Protein AF-A0A3M3W339-F1 (afdb_monomer_lite)

Foldseek 3Di:
DDDDDDDDDDDPPDDPPPPPPPPDPPDPPVPDDPVSVVVVVVVVVVVVVVVVVVVVVLVVLLVVLVVVLVVLVCVLVVVVVPDDDPVVNVVSNVVSVVVNVVSVVVNVVSPPPDDPPDDPDDPDDDDDPPDDDDDDDDD

InterPro domains:
  IPR024463 Transposase TnpC, homeodomain [PF13007] (65-135)

pLDDT: mean 77.26, std 19.95, range [35.66, 98.06]

Organism: NCBI:txid129137

Secondary structure (DSSP, 8-state):
----------------------------GGG--HHHHHHHHHHHHHHHHHHHHHHHHHHHHHHHHHHHHHHHHHHHHHHTTS---HHHHHHHHHHHHHHHHHHHHHHHHHT-S------------PPPPS--PPPP---

Sequence (139 aa):
MPLVYRSIALSPRSACSGKIWRMTSSSNLDQISPDQLRTLAAQLLSQVDKMGKKISRDQTLIEKLTHEIAQLKRLKFAKRSEQMNPEQASLLDDLIDTDIAAIEVELQALHTVPAATEKKQKPKRTALPAEFPRTLIHH

Radius of gyration: 30.34 Å; chains: 1; bounding box: 86×46×78 Å

Structure (mmCIF, N/CA/C/O backbone):
data_AF-A0A3M3W339-F1
#
_entry.id   AF-A0A3M3W339-F1
#
loop_
_atom_site.group_PDB
_atom_site.id
_atom_site.type_symbol
_atom_site.label_atom_id
_atom_site.label_alt_id
_atom_site.label_comp_id
_atom_site.label_asym_id
_atom_site.label_entity_id
_atom_site.label_seq_id
_atom_site.pdbx_PDB_ins_code
_atom_site.Cartn_x
_atom_site.Cartn_y
_atom_site.Cartn_z
_atom_site.occupancy
_atom_site.B_iso_or_equiv
_atom_site.auth_seq_id
_atom_site.auth_comp_id
_atom_site.auth_asym_id
_atom_site.auth_atom_id
_atom_site.pdbx_PDB_model_num
ATOM 1 N N . MET A 1 1 ? -62.866 14.561 -44.730 1.00 35.66 1 MET A N 1
ATOM 2 C CA . MET A 1 1 ? -63.326 13.239 -44.257 1.00 35.66 1 MET A CA 1
ATOM 3 C C . MET A 1 1 ? -62.158 12.550 -43.567 1.00 35.66 1 MET A C 1
ATOM 5 O O . MET A 1 1 ? -61.051 12.654 -44.082 1.00 35.66 1 MET A O 1
ATOM 9 N N . PRO A 1 2 ? -62.378 12.026 -42.353 1.00 43.62 2 PRO A N 1
ATOM 10 C CA . PRO A 1 2 ? -61.371 11.838 -41.307 1.00 43.62 2 PRO A CA 1
ATOM 11 C C . PRO A 1 2 ? -60.670 10.484 -41.429 1.00 43.62 2 PRO A C 1
ATOM 13 O O . PRO A 1 2 ? -61.225 9.589 -42.047 1.00 43.62 2 PRO A O 1
ATOM 16 N N . LEU A 1 3 ? -59.525 10.311 -40.762 1.00 42.94 3 LEU A N 1
ATOM 17 C CA . LEU A 1 3 ? -59.160 9.055 -40.099 1.00 42.94 3 LEU A CA 1
ATOM 18 C C . LEU A 1 3 ? -58.174 9.365 -38.961 1.00 42.94 3 LEU A C 1
ATOM 20 O O . LEU A 1 3 ? -57.114 9.956 -39.141 1.00 42.94 3 LEU A O 1
ATOM 24 N N . VAL A 1 4 ? -58.632 9.015 -37.767 1.00 48.75 4 VAL A N 1
ATOM 25 C CA . VAL A 1 4 ? -58.057 9.224 -36.440 1.00 48.75 4 VAL A CA 1
ATOM 26 C C . VAL A 1 4 ? -56.928 8.228 -36.203 1.00 48.75 4 VAL A C 1
ATOM 28 O O . VAL A 1 4 ? -57.175 7.043 -36.380 1.00 48.75 4 VAL A O 1
ATOM 31 N N . TYR A 1 5 ? -55.764 8.650 -35.694 1.00 41.22 5 TYR A N 1
ATOM 32 C CA . TYR A 1 5 ? -54.878 7.750 -34.938 1.00 41.22 5 TYR A CA 1
ATOM 33 C C . TYR A 1 5 ? -54.143 8.471 -33.789 1.00 41.22 5 TYR A C 1
ATOM 35 O O . TYR A 1 5 ? -53.099 9.086 -33.954 1.00 41.22 5 TYR A O 1
ATOM 43 N N . ARG A 1 6 ? -54.765 8.351 -32.609 1.00 45.81 6 ARG A N 1
ATOM 44 C CA . ARG A 1 6 ? -54.203 7.869 -31.332 1.00 45.81 6 ARG A CA 1
ATOM 45 C C . ARG A 1 6 ? -52.990 8.594 -30.714 1.00 45.81 6 ARG A C 1
ATOM 47 O O . ARG A 1 6 ? -51.837 8.312 -31.019 1.00 45.81 6 ARG A O 1
ATOM 54 N N . SER A 1 7 ? -53.296 9.397 -29.692 1.00 41.66 7 SER A N 1
ATOM 55 C CA . SER A 1 7 ? -52.388 9.824 -28.622 1.00 41.66 7 SER A CA 1
ATOM 56 C C . SER A 1 7 ? -51.651 8.649 -27.974 1.00 41.66 7 SER A C 1
ATOM 58 O O . SER A 1 7 ? -52.283 7.695 -27.517 1.00 41.66 7 SER A O 1
ATOM 60 N N . ILE A 1 8 ? -50.331 8.773 -27.835 1.00 44.28 8 ILE A N 1
ATOM 61 C CA . ILE A 1 8 ? -49.540 8.009 -26.867 1.00 44.28 8 ILE A CA 1
ATOM 62 C C . ILE A 1 8 ? -48.825 9.027 -25.984 1.00 44.28 8 ILE A C 1
ATOM 64 O O . ILE A 1 8 ? -47.851 9.660 -26.384 1.00 44.28 8 ILE A O 1
ATOM 68 N N . ALA A 1 9 ? -49.357 9.200 -24.777 1.00 40.50 9 ALA A N 1
ATOM 69 C CA . ALA A 1 9 ? -48.668 9.868 -23.691 1.00 40.50 9 ALA A CA 1
ATOM 70 C C . ALA A 1 9 ? -47.446 9.024 -23.299 1.00 40.50 9 ALA A C 1
ATOM 72 O O . ALA A 1 9 ? -47.595 7.884 -22.857 1.00 40.50 9 ALA A O 1
ATOM 73 N N . LEU A 1 10 ? -46.241 9.574 -23.456 1.00 39.03 10 LEU A N 1
ATOM 74 C CA . LEU A 1 10 ? -45.050 9.028 -22.816 1.00 39.03 10 LEU A CA 1
ATOM 75 C C . LEU A 1 10 ? -44.877 9.749 -21.478 1.00 39.03 10 LEU A C 1
ATOM 77 O O . LEU A 1 10 ? -44.372 10.869 -21.412 1.00 39.03 10 LEU A O 1
ATOM 81 N N . SER A 1 11 ? -45.355 9.105 -20.416 1.00 45.78 11 SER A N 1
ATOM 82 C CA . SER A 1 11 ? -45.079 9.503 -19.037 1.00 45.78 11 SER A CA 1
ATOM 83 C C . SER A 1 11 ? -43.573 9.657 -18.790 1.00 45.78 11 SER A C 1
ATOM 85 O O . SER A 1 11 ? -42.775 8.886 -19.339 1.00 45.78 11 SER A O 1
ATOM 87 N N . PRO A 1 12 ? -43.163 10.584 -17.908 1.00 44.72 12 PRO A N 1
ATOM 88 C CA . PRO A 1 12 ? -41.777 10.691 -17.484 1.00 44.72 12 PRO A CA 1
ATOM 89 C C . PRO A 1 12 ? -41.367 9.418 -16.733 1.00 44.72 12 PRO A C 1
ATOM 91 O O . PRO A 1 12 ? -41.961 9.037 -15.722 1.00 44.72 12 PRO A O 1
ATOM 94 N N . ARG A 1 13 ? -40.339 8.740 -17.253 1.00 38.88 13 ARG A N 1
ATOM 95 C CA . ARG A 1 13 ? -39.692 7.598 -16.603 1.00 38.88 13 ARG A CA 1
ATOM 96 C C . ARG A 1 13 ? -39.063 8.045 -15.284 1.00 38.88 13 ARG A C 1
ATOM 98 O O . ARG A 1 13 ? -38.024 8.692 -15.269 1.00 38.88 13 ARG A O 1
ATOM 105 N N . SER A 1 14 ? -39.754 7.679 -14.208 1.00 43.81 14 SER A N 1
ATOM 106 C CA . SER A 1 14 ? -39.259 7.254 -12.894 1.00 43.81 14 SER A CA 1
ATOM 107 C C . SER A 1 14 ? -37.856 7.725 -12.500 1.00 43.81 14 SER A C 1
ATOM 109 O O . SER A 1 14 ? -36.845 7.185 -12.954 1.00 43.81 14 SER A O 1
ATOM 111 N N . ALA A 1 15 ? -37.823 8.648 -11.541 1.00 39.19 15 ALA A N 1
ATOM 112 C CA . ALA A 1 15 ? -36.675 8.906 -10.691 1.00 39.19 15 ALA A CA 1
ATOM 113 C C . ALA A 1 15 ? -36.128 7.588 -10.111 1.00 39.19 15 ALA A C 1
ATOM 115 O O . ALA A 1 15 ? -36.842 6.844 -9.434 1.00 39.19 15 ALA A O 1
ATOM 116 N N . CYS A 1 16 ? -34.852 7.298 -10.366 1.00 39.72 16 CYS A N 1
ATOM 117 C CA . CYS A 1 16 ? -34.124 6.238 -9.679 1.00 39.72 16 CYS A CA 1
ATOM 118 C C . CYS A 1 16 ? -33.939 6.649 -8.214 1.00 39.72 16 CYS A C 1
ATOM 120 O O . CYS A 1 16 ? -32.975 7.324 -7.862 1.00 39.72 16 CYS A O 1
ATOM 122 N N . SER A 1 17 ? -34.880 6.254 -7.357 1.00 44.16 17 SER A N 1
ATOM 123 C CA . SER A 1 17 ? -34.701 6.286 -5.909 1.00 44.16 17 SER A CA 1
ATOM 124 C C . SER A 1 17 ? -33.576 5.313 -5.550 1.00 44.16 17 SER A C 1
ATOM 126 O O . SER A 1 17 ? -33.743 4.091 -5.593 1.00 44.16 17 SER A O 1
ATOM 128 N N . GLY A 1 18 ? -32.397 5.863 -5.254 1.00 43.97 18 GLY A N 1
ATOM 129 C CA . GLY A 1 18 ? -31.311 5.128 -4.626 1.00 43.97 18 GLY A CA 1
ATOM 130 C C . GLY A 1 18 ? -31.778 4.662 -3.254 1.00 43.97 18 GLY A C 1
ATOM 131 O O . GLY A 1 18 ? -31.808 5.438 -2.303 1.00 43.97 18 GLY A O 1
ATOM 132 N N . LYS A 1 19 ? -32.178 3.393 -3.160 1.00 51.00 19 LYS A N 1
ATOM 133 C CA . LYS A 1 19 ? -32.438 2.719 -1.889 1.00 51.00 19 LYS A CA 1
ATOM 134 C C . LYS A 1 19 ? -31.122 2.637 -1.119 1.00 51.00 19 LYS A C 1
ATOM 136 O O . LYS A 1 19 ? -30.334 1.718 -1.322 1.00 51.00 19 LYS A O 1
ATOM 141 N N . ILE A 1 20 ? -30.886 3.608 -0.242 1.00 54.50 20 ILE A N 1
ATOM 142 C CA . ILE A 1 20 ? -29.909 3.485 0.837 1.00 54.50 20 ILE A CA 1
ATOM 143 C C . ILE A 1 20 ? -30.449 2.369 1.730 1.00 54.50 20 ILE A C 1
ATOM 145 O O . ILE A 1 20 ? -31.448 2.543 2.427 1.00 54.50 20 ILE A O 1
ATOM 149 N N . TRP A 1 21 ? -29.841 1.191 1.648 1.00 45.66 21 TRP A N 1
ATOM 150 C CA . TRP A 1 21 ? -30.151 0.083 2.536 1.00 45.66 21 TRP A CA 1
ATOM 151 C C . TRP A 1 21 ? -29.703 0.467 3.951 1.00 45.66 21 TRP A C 1
ATOM 153 O O . TRP A 1 21 ? -28.553 0.273 4.339 1.00 45.66 21 TRP A O 1
ATOM 163 N N . ARG A 1 22 ? -30.606 1.082 4.725 1.00 41.50 22 ARG A N 1
ATOM 164 C CA . ARG A 1 22 ? -30.444 1.235 6.172 1.00 41.50 22 ARG A CA 1
ATOM 165 C C . ARG A 1 22 ? -30.624 -0.136 6.810 1.00 41.50 22 ARG A C 1
ATOM 167 O O . ARG A 1 22 ? -31.722 -0.528 7.185 1.00 41.50 22 ARG A O 1
ATOM 174 N N . MET A 1 23 ? -29.518 -0.854 6.941 1.00 45.03 23 MET A N 1
ATOM 175 C CA . MET A 1 23 ? -29.398 -2.010 7.823 1.00 45.03 23 MET A CA 1
ATOM 176 C C . MET A 1 23 ? -29.194 -1.502 9.254 1.00 45.03 23 MET A C 1
ATOM 178 O O . MET A 1 23 ? -28.100 -1.546 9.801 1.00 45.03 23 MET A O 1
ATOM 182 N N . THR A 1 24 ? -30.242 -0.947 9.858 1.00 49.34 24 THR A N 1
ATOM 183 C CA . THR A 1 24 ? -30.250 -0.691 11.300 1.00 49.34 24 THR A CA 1
ATOM 184 C C . THR A 1 24 ? -31.120 -1.757 11.937 1.00 49.34 24 THR A C 1
ATOM 186 O O . THR A 1 24 ? -32.314 -1.548 12.140 1.00 49.34 24 THR A O 1
ATOM 189 N N . SER A 1 25 ? -30.534 -2.917 12.248 1.00 47.19 25 SER A N 1
ATOM 190 C CA . SER A 1 25 ? -31.029 -3.694 13.381 1.00 47.19 25 SER A CA 1
ATOM 191 C C . SER A 1 25 ? -30.843 -2.790 14.593 1.00 47.19 25 SER A C 1
ATOM 193 O O . SER A 1 25 ? -29.731 -2.648 15.099 1.00 47.19 25 SER A O 1
ATOM 195 N N . SER A 1 26 ? -31.905 -2.075 14.965 1.00 48.81 26 SER A N 1
ATOM 196 C CA . SER A 1 26 ? -31.956 -1.291 16.190 1.00 48.81 26 SER A CA 1
ATOM 197 C C . SER A 1 26 ? -31.853 -2.285 17.335 1.00 48.81 26 SER A C 1
ATOM 199 O O . SER A 1 26 ? -32.857 -2.837 17.782 1.00 48.81 26 SER A O 1
ATOM 201 N N . SER A 1 27 ? -30.622 -2.601 17.738 1.00 54.03 27 SER A N 1
ATOM 202 C CA . SER A 1 27 ? -30.363 -3.316 18.978 1.00 54.03 27 SER A CA 1
ATOM 203 C C . SER A 1 27 ? -31.145 -2.604 20.071 1.00 54.03 27 SER A C 1
ATOM 205 O O . SER A 1 27 ? -31.253 -1.379 20.057 1.00 54.03 27 SER A O 1
ATOM 207 N N . ASN A 1 28 ? -31.743 -3.381 20.959 1.00 60.16 28 ASN A N 1
ATOM 208 C CA . ASN A 1 28 ? -32.645 -2.933 22.006 1.00 60.16 28 ASN A CA 1
ATOM 209 C C . ASN A 1 28 ? -31.881 -2.100 23.065 1.00 60.16 28 ASN A C 1
ATOM 211 O O . ASN A 1 28 ? -31.612 -2.565 24.166 1.00 60.16 28 ASN A O 1
ATOM 215 N N . LEU A 1 29 ? -31.431 -0.900 22.677 1.00 65.38 29 LEU A N 1
ATOM 216 C CA . LEU A 1 29 ? -30.647 0.039 23.487 1.00 65.38 29 LEU A CA 1
ATOM 217 C C . LEU A 1 29 ? -31.484 0.596 24.643 1.00 65.38 29 LEU A C 1
ATOM 219 O O . LEU A 1 29 ? -30.933 0.926 25.689 1.00 65.38 29 LEU A O 1
ATOM 223 N N . ASP A 1 30 ? -32.806 0.635 24.462 1.00 71.25 30 ASP A N 1
ATOM 224 C CA . ASP A 1 30 ? -33.767 1.167 25.427 1.00 71.25 30 ASP A CA 1
ATOM 225 C C . ASP A 1 30 ? -33.926 0.277 26.676 1.00 71.25 30 ASP A C 1
ATOM 227 O O . ASP A 1 30 ? -34.408 0.746 27.704 1.00 71.25 30 ASP A 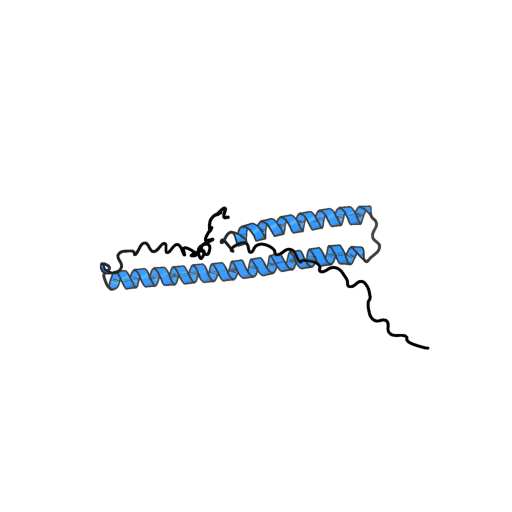O 1
ATOM 231 N N . GLN A 1 31 ? -33.509 -0.997 26.619 1.00 77.56 31 GLN A N 1
ATOM 232 C CA . GLN A 1 31 ? -33.597 -1.953 27.738 1.00 77.56 31 GLN A CA 1
ATOM 233 C C . GLN A 1 31 ? -32.272 -2.147 28.501 1.00 77.56 31 GLN A C 1
ATOM 235 O O . GLN A 1 31 ? -32.206 -2.976 29.409 1.00 77.56 31 GLN A O 1
ATOM 240 N N . ILE A 1 32 ? -31.209 -1.411 28.156 1.00 79.44 32 ILE A N 1
ATOM 241 C CA . ILE A 1 32 ? -29.876 -1.576 28.756 1.00 79.44 32 ILE A CA 1
ATOM 242 C C . ILE A 1 32 ? -29.727 -0.692 30.003 1.00 79.44 32 ILE A C 1
ATOM 244 O O . ILE A 1 32 ? -30.048 0.496 29.984 1.00 79.44 32 ILE A O 1
ATOM 248 N N . SER A 1 33 ? -29.197 -1.255 31.097 1.00 88.06 33 SER A N 1
ATOM 249 C CA . SER A 1 33 ? -28.933 -0.486 32.322 1.00 88.06 33 SER A CA 1
ATOM 250 C C . SER A 1 33 ? -27.825 0.562 32.100 1.00 88.06 33 SER A C 1
ATOM 252 O O . SER A 1 33 ? -26.930 0.355 31.276 1.00 88.06 33 SER A O 1
ATOM 254 N N . PRO A 1 34 ? -27.805 1.686 32.840 1.00 87.50 34 PRO A N 1
ATOM 255 C CA . PRO A 1 34 ? -26.794 2.728 32.640 1.00 87.50 34 PRO A CA 1
ATOM 256 C C . PRO A 1 34 ? -25.351 2.226 32.826 1.00 87.50 34 PRO A C 1
ATOM 258 O O . PRO A 1 34 ? -24.443 2.723 32.163 1.00 87.50 34 PRO A O 1
ATOM 261 N N . ASP A 1 35 ? -25.121 1.217 33.668 1.00 88.88 35 ASP A N 1
ATOM 262 C CA . ASP A 1 35 ? -23.793 0.616 33.834 1.00 88.88 35 ASP A CA 1
ATOM 263 C C . ASP A 1 35 ? -23.413 -0.285 32.659 1.00 88.88 35 ASP A C 1
ATOM 265 O O . ASP A 1 35 ? -22.288 -0.207 32.166 1.00 88.88 35 ASP A O 1
ATOM 269 N N . GLN A 1 36 ? -24.362 -1.059 32.130 1.00 89.50 36 GLN A N 1
ATOM 270 C CA . GLN A 1 36 ? -24.151 -1.839 30.910 1.00 89.50 36 GLN A CA 1
ATOM 271 C C . GLN A 1 36 ? -23.877 -0.932 29.699 1.00 89.50 36 GLN A C 1
ATOM 273 O O . GLN A 1 36 ? -23.015 -1.255 28.880 1.00 89.50 36 GLN A O 1
ATOM 278 N N . LEU A 1 37 ? -24.535 0.232 29.611 1.00 91.81 37 LEU A N 1
ATOM 279 C CA . LEU A 1 37 ? -24.247 1.243 28.588 1.00 91.81 37 LEU A CA 1
ATOM 280 C C . LEU A 1 37 ? -22.819 1.785 28.709 1.00 91.81 37 LEU A C 1
ATOM 282 O O . LEU A 1 37 ? -22.132 1.912 27.697 1.00 91.81 37 LEU A O 1
ATOM 286 N N . ARG A 1 38 ? -22.339 2.071 29.928 1.00 92.56 38 ARG A N 1
ATOM 287 C CA . ARG A 1 38 ? -20.953 2.524 30.153 1.00 92.56 38 ARG A CA 1
ATOM 288 C C . ARG A 1 38 ? -19.938 1.459 29.757 1.00 92.56 38 ARG A C 1
ATOM 290 O O . ARG A 1 38 ? -18.946 1.782 29.106 1.00 92.56 38 ARG A O 1
ATOM 297 N N . THR A 1 39 ? -20.187 0.196 30.105 1.00 93.00 39 THR A N 1
ATOM 298 C CA . THR A 1 39 ? -19.321 -0.922 29.708 1.00 93.00 39 THR A CA 1
ATOM 299 C C . THR A 1 39 ? -19.281 -1.084 28.191 1.00 93.00 39 THR A C 1
ATOM 301 O O . THR A 1 39 ? -18.195 -1.179 27.620 1.00 93.00 39 THR A O 1
ATOM 304 N N . LEU A 1 40 ? -20.440 -1.052 27.527 1.00 92.75 40 LEU A N 1
ATOM 305 C CA . LEU A 1 40 ? -20.526 -1.140 26.070 1.00 92.75 40 LEU A CA 1
ATOM 306 C C . LEU A 1 40 ? -19.821 0.043 25.394 1.00 92.75 40 LEU A C 1
ATOM 308 O O . LEU A 1 40 ? -19.052 -0.154 24.458 1.00 92.75 40 LEU A O 1
ATOM 312 N N . ALA A 1 41 ? -20.024 1.266 25.890 1.00 94.62 41 ALA A N 1
ATOM 313 C CA . ALA A 1 41 ? -19.350 2.455 25.377 1.00 94.62 41 ALA A CA 1
ATOM 314 C C . ALA A 1 41 ? -17.823 2.343 25.508 1.00 94.62 41 ALA A C 1
ATOM 316 O O . ALA A 1 41 ? -17.107 2.623 24.550 1.00 94.62 41 ALA A O 1
ATOM 317 N N . ALA A 1 42 ? -17.313 1.865 26.648 1.00 95.00 42 ALA A N 1
ATOM 318 C CA . ALA A 1 42 ? -15.882 1.633 26.839 1.00 95.00 42 ALA A CA 1
ATOM 319 C C . ALA A 1 42 ? -15.329 0.562 25.879 1.00 95.00 42 ALA A C 1
ATOM 321 O O . ALA A 1 42 ? -14.242 0.728 25.318 1.00 95.00 42 ALA A O 1
ATOM 322 N N . GLN A 1 43 ? -16.083 -0.516 25.642 1.00 95.62 43 GLN A N 1
ATOM 323 C CA . GLN A 1 43 ? -15.721 -1.549 24.667 1.00 95.62 43 GLN A CA 1
ATOM 324 C C . GLN A 1 43 ? -15.677 -0.995 23.239 1.00 95.62 43 GLN A C 1
ATOM 326 O O . GLN A 1 43 ? -14.712 -1.252 22.519 1.00 95.62 43 GLN A O 1
ATOM 331 N N . LEU A 1 44 ? -16.681 -0.205 22.847 1.00 96.31 44 LEU A N 1
ATOM 332 C CA . LEU A 1 44 ? -16.742 0.432 21.534 1.00 96.31 44 LEU A CA 1
ATOM 333 C C . LEU A 1 44 ? -15.605 1.438 21.342 1.00 96.31 44 LEU A C 1
ATOM 335 O O . LEU A 1 44 ? -14.954 1.403 20.305 1.00 96.31 44 LEU A O 1
ATOM 339 N N . LEU A 1 45 ? -15.299 2.272 22.341 1.00 96.56 45 LEU A N 1
ATOM 340 C CA . LEU A 1 45 ? -14.153 3.189 22.292 1.00 96.56 45 LEU A CA 1
ATOM 341 C C . LEU A 1 45 ? -12.836 2.424 22.112 1.00 96.56 45 LEU A C 1
ATOM 343 O O . LEU A 1 45 ? -12.054 2.739 21.218 1.00 96.56 45 LEU A O 1
ATOM 347 N N . SER A 1 46 ? -12.628 1.347 22.878 1.00 96.12 46 SER A N 1
ATOM 348 C CA . SER A 1 46 ? -11.448 0.487 22.719 1.00 96.12 46 SER A CA 1
ATOM 349 C C . SER A 1 46 ? -11.379 -0.162 21.331 1.00 96.12 46 SER A C 1
ATOM 351 O O . SER A 1 46 ? -10.296 -0.302 20.757 1.00 96.12 46 SER A O 1
ATOM 353 N N . GLN A 1 47 ? -12.521 -0.569 20.771 1.00 96.00 47 GLN A N 1
ATOM 354 C CA . GLN A 1 47 ? -12.596 -1.142 19.430 1.00 96.00 47 GLN A CA 1
ATOM 355 C C . GLN A 1 47 ? -12.276 -0.098 18.355 1.00 96.00 47 GLN A C 1
ATOM 357 O O . GLN A 1 47 ? -11.468 -0.381 17.469 1.00 96.00 47 GLN A O 1
ATOM 362 N N . VAL A 1 48 ? -12.842 1.105 18.460 1.00 96.38 48 VAL A N 1
ATOM 363 C CA . VAL A 1 48 ? -12.571 2.232 17.558 1.00 96.38 48 VAL A CA 1
ATOM 364 C C . VAL A 1 48 ? -11.090 2.602 17.593 1.00 96.38 48 VAL A C 1
ATOM 366 O O . VAL A 1 48 ? -10.484 2.721 16.533 1.00 96.38 48 VAL A O 1
ATOM 369 N N . ASP A 1 49 ? -10.464 2.665 18.769 1.00 95.69 49 ASP A N 1
ATOM 370 C CA . ASP A 1 49 ? -9.026 2.933 18.894 1.00 95.69 49 ASP A CA 1
ATOM 371 C C . ASP A 1 49 ? -8.170 1.854 18.223 1.00 95.69 49 ASP A C 1
ATOM 373 O O . ASP A 1 49 ? -7.197 2.149 17.521 1.00 95.69 49 ASP A O 1
ATOM 377 N N . LYS A 1 50 ? -8.515 0.576 18.424 1.00 95.44 50 LYS A N 1
ATOM 378 C CA . LYS A 1 50 ? -7.817 -0.547 17.779 1.00 95.44 50 LYS A CA 1
ATOM 379 C C . LYS A 1 50 ? -7.945 -0.472 16.260 1.00 95.44 50 LYS A C 1
ATOM 381 O O . LYS A 1 50 ? -6.947 -0.653 15.561 1.00 95.44 50 LYS A O 1
ATOM 386 N N . MET A 1 51 ? -9.144 -0.179 15.759 1.00 94.94 51 MET A N 1
ATOM 387 C CA . MET A 1 51 ? -9.406 -0.013 14.330 1.00 94.94 51 MET A CA 1
ATOM 388 C C . MET A 1 51 ? -8.672 1.202 13.761 1.00 94.94 51 MET A C 1
ATOM 390 O O . MET A 1 51 ? -8.023 1.068 12.731 1.00 94.94 51 MET A O 1
ATOM 394 N N . GLY A 1 52 ? -8.675 2.344 14.451 1.00 95.00 52 GLY A N 1
ATOM 395 C CA . GLY A 1 52 ? -7.947 3.547 14.040 1.00 95.00 52 GLY A CA 1
ATOM 396 C C . GLY A 1 52 ? -6.441 3.304 13.936 1.00 95.00 52 GLY A C 1
ATOM 397 O O . GLY A 1 52 ? -5.820 3.641 12.929 1.00 95.00 52 GLY A O 1
ATOM 398 N N . LYS A 1 53 ? -5.854 2.611 14.920 1.00 95.06 53 LYS A N 1
ATOM 399 C CA . LYS A 1 53 ? -4.441 2.201 14.869 1.00 95.06 53 LYS A CA 1
ATOM 400 C C . LYS A 1 53 ? -4.156 1.214 13.738 1.00 95.06 53 LYS A C 1
ATOM 402 O O . LYS A 1 53 ? -3.057 1.229 13.196 1.00 95.06 53 LYS A O 1
ATOM 407 N N . LYS A 1 54 ? -5.092 0.321 13.405 1.00 94.56 54 LYS A N 1
ATOM 408 C CA . LYS A 1 54 ? -4.947 -0.593 12.263 1.00 94.56 54 LYS A CA 1
ATOM 409 C C . LYS A 1 54 ? -4.970 0.187 10.946 1.00 94.56 54 LYS A C 1
ATOM 411 O O . LYS A 1 54 ? -4.019 0.083 10.188 1.00 94.56 54 LYS A O 1
ATOM 416 N N . ILE A 1 55 ? -5.982 1.032 10.746 1.00 94.44 55 ILE A N 1
ATOM 417 C CA . ILE A 1 55 ? -6.131 1.877 9.552 1.00 94.44 55 ILE A CA 1
ATOM 418 C C . ILE A 1 55 ? -4.878 2.725 9.328 1.00 94.44 55 ILE A C 1
ATOM 420 O O . ILE A 1 55 ? -4.364 2.767 8.219 1.00 94.44 55 ILE A O 1
ATOM 424 N N . SER A 1 56 ? -4.345 3.354 10.380 1.00 94.50 56 SER A N 1
ATOM 425 C CA . SER A 1 56 ? -3.121 4.152 10.267 1.00 94.50 56 SER A CA 1
ATOM 426 C C . SER A 1 56 ? -1.915 3.325 9.809 1.00 94.50 56 SER A C 1
ATOM 428 O O . SER A 1 56 ? -1.148 3.807 8.983 1.00 94.50 56 SER A O 1
ATOM 430 N N . ARG A 1 57 ? -1.747 2.092 10.305 1.00 95.81 57 ARG A N 1
ATOM 431 C CA . ARG A 1 57 ? -0.653 1.203 9.875 1.00 95.81 57 ARG A CA 1
ATOM 432 C C . ARG A 1 57 ? -0.833 0.740 8.434 1.00 95.81 57 ARG A C 1
ATOM 434 O O . ARG A 1 57 ? 0.124 0.790 7.668 1.00 95.81 57 ARG A O 1
ATOM 441 N N . ASP A 1 58 ? -2.047 0.324 8.080 1.00 94.19 58 ASP A N 1
ATOM 442 C CA . ASP A 1 58 ? -2.377 -0.139 6.732 1.00 94.19 58 ASP A CA 1
ATOM 443 C C . ASP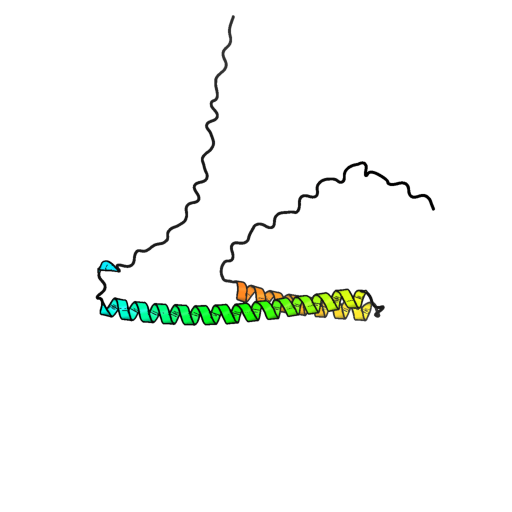 A 1 58 ? -2.162 0.998 5.717 1.00 94.19 58 ASP A C 1
ATOM 445 O O . ASP A 1 58 ? -1.568 0.777 4.667 1.00 94.19 58 ASP A O 1
ATOM 449 N N . GLN A 1 59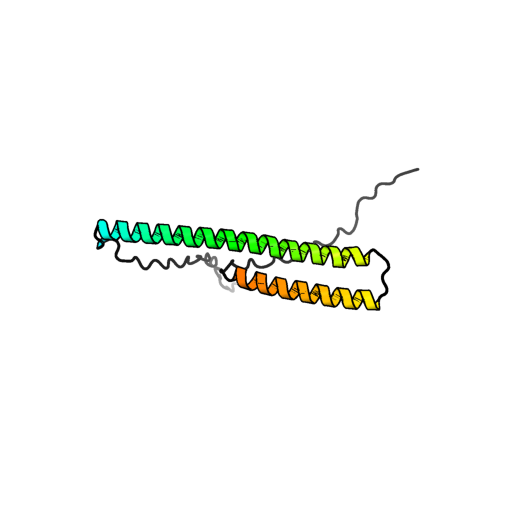 ? -2.532 2.235 6.067 1.00 94.88 59 GLN A N 1
ATOM 450 C CA . GLN A 1 59 ? -2.296 3.423 5.244 1.00 94.88 59 GLN A CA 1
ATOM 451 C C . GLN A 1 59 ? -0.800 3.683 5.010 1.00 94.88 59 GLN A C 1
ATOM 453 O O . GLN A 1 59 ? -0.383 3.875 3.870 1.00 94.88 59 GLN A O 1
ATOM 458 N N . THR A 1 60 ? 0.027 3.628 6.060 1.00 96.38 60 THR A N 1
ATOM 459 C CA . THR A 1 60 ? 1.488 3.762 5.920 1.00 96.38 60 THR A CA 1
ATOM 460 C C . THR A 1 60 ? 2.081 2.660 5.038 1.00 96.38 60 THR A C 1
ATOM 462 O O . THR A 1 60 ? 2.980 2.919 4.238 1.00 96.38 60 THR A O 1
ATOM 465 N N . LEU A 1 61 ? 1.585 1.426 5.156 1.00 96.31 61 LEU A N 1
ATOM 466 C CA . LEU A 1 61 ? 2.043 0.318 4.322 1.00 96.31 61 LEU A CA 1
ATOM 467 C C . LEU A 1 61 ? 1.635 0.509 2.855 1.00 96.31 61 LEU A C 1
ATOM 469 O O . LEU A 1 61 ? 2.464 0.321 1.969 1.00 96.31 61 LEU A O 1
ATOM 473 N N . ILE A 1 62 ? 0.403 0.952 2.597 1.00 96.50 62 ILE A N 1
ATOM 474 C CA . ILE A 1 62 ? -0.071 1.291 1.249 1.00 96.50 62 ILE A CA 1
ATOM 475 C C . ILE A 1 62 ? 0.817 2.371 0.622 1.00 96.50 62 ILE A C 1
ATOM 477 O O . ILE A 1 62 ? 1.238 2.228 -0.527 1.00 96.50 62 ILE A O 1
ATOM 481 N N . GLU A 1 63 ? 1.148 3.427 1.367 1.00 96.81 63 GLU A N 1
ATOM 482 C CA . GLU A 1 63 ? 2.032 4.502 0.898 1.00 96.81 63 GLU A CA 1
ATOM 483 C C . GLU A 1 63 ? 3.431 3.981 0.549 1.00 96.81 63 GLU A C 1
ATOM 485 O O . GLU A 1 63 ? 3.958 4.299 -0.520 1.00 96.81 63 GLU A O 1
ATOM 490 N N . LYS A 1 64 ? 4.005 3.122 1.402 1.00 97.62 64 LYS A N 1
ATOM 491 C CA . LYS A 1 64 ? 5.305 2.477 1.167 1.00 97.62 64 LYS A CA 1
ATOM 492 C C . LYS A 1 64 ? 5.297 1.629 -0.106 1.00 97.62 64 LYS A C 1
ATOM 494 O O . LYS A 1 64 ? 6.129 1.851 -0.981 1.00 97.62 64 LYS A O 1
ATOM 499 N N . LEU A 1 65 ? 4.354 0.696 -0.233 1.00 97.50 65 LEU A N 1
ATOM 500 C CA . LEU A 1 65 ? 4.275 -0.211 -1.385 1.00 97.50 65 LEU A CA 1
ATOM 501 C C . LEU A 1 65 ? 3.999 0.558 -2.688 1.00 97.50 65 LEU A C 1
ATOM 503 O O . LEU A 1 65 ? 4.597 0.282 -3.727 1.00 97.50 65 LEU A O 1
ATOM 507 N N . THR A 1 66 ? 3.161 1.598 -2.629 1.00 96.94 66 THR A N 1
ATOM 508 C CA . THR A 1 66 ? 2.911 2.487 -3.776 1.00 96.94 66 THR A CA 1
ATOM 509 C C . THR A 1 66 ? 4.182 3.228 -4.197 1.00 96.94 66 THR A C 1
ATOM 511 O O . THR A 1 66 ? 4.470 3.351 -5.391 1.00 96.94 66 THR A O 1
ATOM 514 N N . HIS A 1 67 ? 4.964 3.712 -3.228 1.00 98.06 67 HIS A N 1
ATOM 515 C CA . HIS A 1 67 ? 6.241 4.361 -3.499 1.00 98.06 67 HIS A CA 1
ATOM 516 C C . HIS A 1 67 ? 7.260 3.391 -4.113 1.00 98.06 67 HIS A C 1
ATOM 518 O O . HIS A 1 67 ? 7.939 3.753 -5.073 1.00 98.06 67 HIS A O 1
ATOM 524 N N . GLU A 1 68 ? 7.339 2.154 -3.622 1.00 97.75 68 GLU A N 1
ATOM 525 C CA . GLU A 1 68 ? 8.219 1.115 -4.173 1.00 97.75 68 GLU A CA 1
ATOM 526 C C . GLU A 1 68 ? 7.895 0.809 -5.642 1.00 97.75 68 GLU A C 1
ATOM 528 O O . GLU A 1 68 ? 8.795 0.858 -6.483 1.00 97.75 68 GLU A O 1
ATOM 533 N N . ILE A 1 69 ? 6.614 0.640 -5.994 1.00 97.44 69 ILE A N 1
ATOM 534 C CA . ILE A 1 69 ? 6.189 0.493 -7.397 1.00 97.44 69 ILE A CA 1
ATOM 535 C C . ILE A 1 69 ? 6.632 1.699 -8.237 1.00 97.44 69 ILE A C 1
ATOM 537 O O . ILE A 1 69 ? 7.101 1.537 -9.367 1.00 97.44 69 ILE A O 1
ATOM 541 N N . ALA A 1 70 ? 6.484 2.921 -7.717 1.00 97.12 70 ALA A N 1
ATOM 542 C CA . ALA A 1 70 ? 6.880 4.128 -8.439 1.00 97.12 70 ALA A CA 1
ATOM 543 C C . ALA A 1 70 ? 8.397 4.178 -8.690 1.00 97.12 70 ALA A C 1
ATOM 545 O O . ALA A 1 70 ? 8.824 4.546 -9.789 1.00 97.12 70 ALA A O 1
ATOM 546 N N . GLN A 1 71 ? 9.212 3.772 -7.711 1.00 96.31 71 GLN A N 1
ATOM 547 C CA . GLN A 1 71 ? 10.663 3.682 -7.871 1.00 96.31 71 GLN A CA 1
ATOM 548 C C . GLN A 1 71 ? 11.059 2.617 -8.900 1.00 96.31 71 GLN A C 1
ATOM 550 O O . GLN A 1 71 ? 11.843 2.916 -9.800 1.00 96.31 71 GLN A O 1
ATOM 555 N N . LEU A 1 72 ? 10.469 1.420 -8.838 1.00 94.94 72 LEU A N 1
ATOM 556 C CA . LEU A 1 72 ? 10.717 0.346 -9.806 1.00 94.94 72 LEU A CA 1
ATOM 557 C C . LEU A 1 72 ? 10.355 0.771 -11.236 1.00 94.94 72 LEU A C 1
ATOM 559 O O . LEU A 1 72 ? 11.155 0.608 -12.159 1.00 94.94 72 LEU A O 1
ATOM 563 N N . LYS A 1 73 ? 9.200 1.423 -11.420 1.00 94.00 73 LYS A N 1
ATOM 564 C CA . LYS A 1 73 ? 8.793 1.985 -12.719 1.00 94.00 73 LYS A CA 1
ATOM 565 C C . LYS A 1 73 ? 9.764 3.059 -13.201 1.00 94.00 7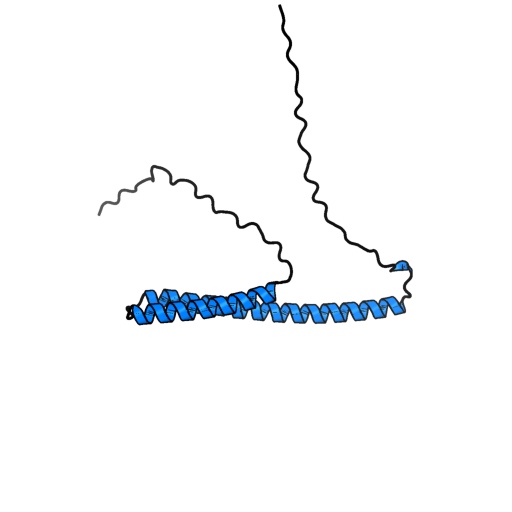3 LYS A C 1
ATOM 567 O O . LYS A 1 73 ? 10.132 3.066 -14.375 1.00 94.00 73 LYS A O 1
ATOM 572 N N . ARG A 1 74 ? 10.219 3.949 -12.313 1.00 92.19 74 ARG A N 1
ATOM 573 C CA . ARG A 1 74 ? 11.226 4.958 -12.665 1.00 92.19 74 ARG A CA 1
ATOM 574 C C . ARG A 1 74 ? 12.516 4.302 -13.148 1.00 92.19 74 ARG A C 1
ATOM 576 O O . ARG A 1 74 ? 13.037 4.735 -14.165 1.00 92.19 74 ARG A O 1
ATOM 583 N N . LEU A 1 75 ? 13.006 3.267 -12.466 1.00 88.69 75 LEU A N 1
ATOM 584 C CA . LEU A 1 75 ? 14.213 2.540 -12.867 1.00 88.69 75 LEU A CA 1
ATOM 585 C C . LEU A 1 75 ? 14.044 1.853 -14.227 1.00 88.69 75 LEU A C 1
ATOM 587 O O . LEU A 1 75 ? 14.913 2.005 -15.085 1.00 88.69 75 LEU A O 1
ATOM 591 N N . LYS A 1 76 ? 12.908 1.177 -14.445 1.00 88.19 76 LYS A N 1
ATOM 592 C CA . LYS A 1 76 ? 12.568 0.519 -15.715 1.00 88.19 76 LYS A CA 1
ATOM 593 C C . LYS A 1 76 ? 12.634 1.486 -16.898 1.00 88.19 76 LYS A C 1
ATOM 595 O O . LYS A 1 76 ? 13.302 1.228 -17.896 1.00 88.19 76 LYS A O 1
ATOM 600 N N . PHE A 1 77 ? 11.985 2.643 -16.774 1.00 85.38 77 PHE A N 1
ATOM 601 C CA . PHE A 1 77 ? 11.915 3.605 -17.875 1.00 85.38 77 PHE A CA 1
ATOM 602 C C . PHE A 1 77 ? 13.138 4.527 -17.970 1.00 85.38 77 PHE A C 1
ATOM 604 O O . PHE A 1 77 ? 13.459 4.972 -19.069 1.00 85.38 77 PHE A O 1
ATOM 611 N N . ALA A 1 78 ? 13.851 4.783 -16.868 1.00 81.44 78 ALA A N 1
ATOM 612 C CA . ALA A 1 78 ? 15.099 5.545 -16.889 1.00 81.44 78 ALA A CA 1
ATOM 613 C C . ALA A 1 78 ? 16.235 4.751 -17.548 1.00 81.44 78 ALA A C 1
ATOM 615 O O . ALA A 1 78 ? 16.925 5.295 -18.403 1.00 81.44 78 ALA A O 1
ATOM 616 N N . LYS A 1 79 ? 16.399 3.455 -17.243 1.00 64.81 79 LYS A N 1
ATOM 617 C CA . LYS A 1 79 ? 17.433 2.623 -17.888 1.00 64.81 79 LYS A CA 1
ATOM 618 C C . LYS A 1 79 ? 17.225 2.456 -19.387 1.00 64.81 79 LYS A C 1
ATOM 620 O O . LYS A 1 79 ? 18.201 2.385 -20.115 1.00 64.81 79 LYS A O 1
ATOM 625 N N . ARG A 1 80 ? 15.980 2.477 -19.872 1.00 61.19 80 ARG A N 1
ATOM 626 C CA . ARG A 1 80 ? 15.688 2.486 -21.315 1.00 61.19 80 ARG A CA 1
ATOM 627 C C . ARG A 1 80 ? 16.253 3.723 -22.036 1.00 61.19 80 ARG A C 1
ATOM 629 O O . ARG A 1 80 ? 16.367 3.702 -23.257 1.00 61.19 80 ARG A O 1
ATOM 636 N N . SER A 1 81 ? 16.597 4.787 -21.302 1.00 59.78 81 SER A N 1
ATOM 637 C CA . SER A 1 81 ? 17.258 5.975 -21.858 1.00 59.78 81 SER A CA 1
ATOM 638 C C . SER A 1 81 ? 18.786 5.848 -21.979 1.00 59.78 81 SER A C 1
ATOM 640 O O . SER A 1 81 ? 19.392 6.656 -22.678 1.00 59.78 81 SER A O 1
ATOM 642 N N . GLU A 1 82 ? 19.402 4.817 -21.387 1.00 62.81 82 GLU A N 1
ATOM 643 C CA . GLU A 1 82 ? 20.840 4.529 -21.468 1.00 62.81 82 GLU A CA 1
ATOM 644 C C . GLU A 1 82 ? 21.078 3.212 -22.234 1.00 62.81 82 GLU A C 1
ATOM 646 O O . GLU A 1 82 ? 20.325 2.247 -22.109 1.00 62.81 82 GLU A O 1
ATOM 651 N N . GLN A 1 83 ? 22.106 3.157 -23.085 1.00 67.38 83 GLN A N 1
ATOM 652 C CA . GLN A 1 83 ? 22.356 2.000 -23.953 1.00 67.38 83 GLN A CA 1
ATOM 653 C C . GLN A 1 83 ? 22.872 0.792 -23.147 1.00 67.38 83 GLN A C 1
ATOM 655 O O . GLN A 1 83 ? 24.057 0.705 -22.840 1.00 67.38 83 GLN A O 1
ATOM 660 N N . MET A 1 84 ? 21.984 -0.155 -22.831 1.00 71.62 84 MET A N 1
ATOM 661 C CA . MET A 1 84 ? 22.316 -1.470 -22.262 1.00 71.62 84 MET A CA 1
ATOM 662 C C . MET A 1 84 ? 22.193 -2.569 -23.331 1.00 71.62 84 MET A C 1
ATOM 664 O O . MET A 1 84 ? 21.436 -2.418 -24.292 1.00 71.62 84 MET A O 1
ATOM 668 N N . ASN A 1 85 ? 22.920 -3.684 -23.172 1.00 82.81 85 ASN A N 1
ATOM 669 C CA . ASN A 1 85 ? 22.759 -4.856 -24.040 1.00 82.81 85 ASN A CA 1
ATOM 670 C C . ASN A 1 85 ? 21.282 -5.324 -24.007 1.00 82.81 85 ASN A C 1
ATOM 672 O O . ASN A 1 85 ? 20.737 -5.486 -22.910 1.00 82.81 85 ASN A O 1
ATOM 676 N N . PRO A 1 86 ? 20.628 -5.545 -25.167 1.00 81.56 86 PRO A N 1
ATOM 677 C CA . PRO A 1 86 ? 19.210 -5.905 -25.242 1.00 81.56 86 PRO A CA 1
ATOM 678 C C . PRO A 1 86 ? 18.824 -7.151 -24.432 1.00 81.56 86 PRO A C 1
ATOM 680 O O . PRO A 1 86 ? 17.756 -7.159 -23.825 1.00 81.56 86 PRO A O 1
ATOM 683 N N . GLU A 1 87 ? 19.676 -8.177 -24.364 1.00 82.75 87 GLU A N 1
ATOM 684 C CA . GLU A 1 87 ? 19.374 -9.401 -23.602 1.00 82.75 87 GLU A CA 1
ATOM 685 C C . GLU A 1 87 ? 19.344 -9.134 -22.091 1.00 82.75 87 GLU A C 1
ATOM 687 O O . GLU A 1 87 ? 18.445 -9.584 -21.381 1.00 82.75 87 GLU A O 1
ATOM 692 N N . GLN A 1 88 ? 20.289 -8.328 -21.600 1.00 81.88 88 GLN A N 1
ATOM 693 C CA . GLN A 1 88 ? 20.327 -7.911 -20.197 1.00 81.88 88 GLN A CA 1
ATOM 694 C C . GLN A 1 88 ? 19.160 -6.977 -19.857 1.00 81.88 88 GLN A C 1
ATOM 696 O O . GLN A 1 88 ? 18.663 -7.000 -18.732 1.00 81.88 88 GLN A O 1
ATOM 701 N N . ALA A 1 89 ? 18.727 -6.146 -20.812 1.00 84.38 89 ALA A N 1
ATOM 702 C CA . ALA A 1 89 ? 17.582 -5.257 -20.638 1.00 84.38 89 ALA A CA 1
ATOM 703 C C . ALA A 1 89 ? 16.278 -6.042 -20.507 1.00 84.38 89 ALA A C 1
ATOM 705 O O . ALA A 1 89 ? 15.515 -5.771 -19.587 1.00 84.38 89 ALA A O 1
ATOM 706 N N . SER A 1 90 ? 16.079 -7.057 -21.352 1.00 86.56 90 SER A N 1
ATOM 707 C CA . SER A 1 90 ? 14.911 -7.937 -21.268 1.00 86.56 90 SER A CA 1
ATOM 708 C C . SER A 1 90 ? 14.847 -8.668 -19.927 1.00 86.56 90 SER A C 1
ATOM 710 O O . SER A 1 90 ? 13.813 -8.643 -19.271 1.00 86.56 90 SER A O 1
ATOM 712 N N . LEU A 1 91 ? 15.962 -9.257 -19.476 1.00 90.50 91 LEU A N 1
ATOM 713 C CA . LEU A 1 91 ? 16.006 -9.971 -18.195 1.00 90.50 91 LEU A CA 1
ATOM 714 C C . LEU A 1 91 ? 15.674 -9.054 -17.007 1.00 90.50 91 LEU A C 1
ATOM 716 O O . LEU A 1 91 ? 14.982 -9.457 -16.074 1.00 90.50 91 LEU A O 1
ATOM 720 N N . LEU A 1 92 ? 16.181 -7.819 -17.031 1.00 89.69 92 LEU A N 1
ATOM 721 C CA . LEU A 1 92 ? 15.890 -6.840 -15.990 1.00 89.69 92 LEU A CA 1
ATOM 722 C C . LEU A 1 92 ? 14.424 -6.382 -16.029 1.00 89.69 92 LEU A C 1
ATOM 724 O O . LEU A 1 92 ? 13.826 -6.211 -14.970 1.00 89.69 92 LEU A O 1
ATOM 728 N N . ASP A 1 93 ? 13.857 -6.188 -17.222 1.00 90.44 93 ASP A N 1
ATOM 729 C CA . ASP A 1 93 ? 12.451 -5.812 -17.396 1.00 90.44 93 ASP A CA 1
ATOM 730 C C . ASP A 1 93 ? 11.511 -6.885 -16.826 1.00 90.44 93 ASP A C 1
ATOM 732 O O . ASP A 1 93 ? 10.576 -6.531 -16.104 1.00 90.44 93 ASP A O 1
ATOM 736 N N . ASP A 1 94 ? 11.796 -8.166 -17.086 1.00 93.00 94 ASP A N 1
ATOM 737 C CA . ASP A 1 94 ? 11.015 -9.303 -16.581 1.00 93.00 94 ASP A CA 1
ATOM 738 C C . ASP A 1 94 ? 11.091 -9.417 -15.049 1.00 93.00 94 ASP A C 1
ATOM 740 O O . ASP A 1 94 ? 10.085 -9.676 -14.379 1.00 93.00 94 ASP A O 1
ATOM 744 N N . LEU A 1 95 ? 12.275 -9.182 -14.469 1.00 94.44 95 LEU A N 1
ATOM 745 C CA . LEU A 1 95 ? 12.465 -9.189 -13.017 1.00 94.44 95 LEU A CA 1
AT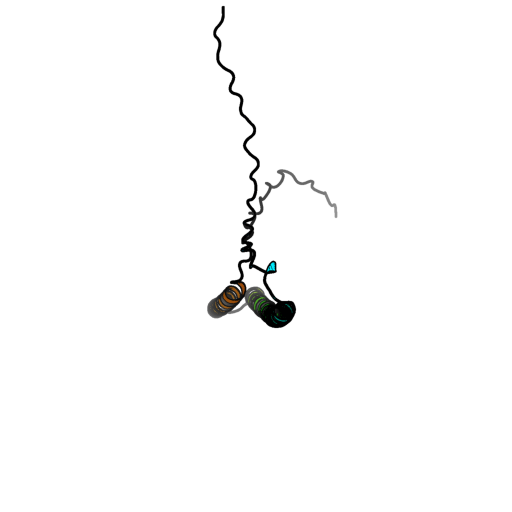OM 746 C C . LEU A 1 95 ? 11.706 -8.035 -12.346 1.00 94.44 95 LEU A C 1
ATOM 748 O O . LEU A 1 95 ? 10.991 -8.255 -11.372 1.00 94.44 95 LEU A O 1
ATOM 752 N N . ILE A 1 96 ? 11.802 -6.821 -12.901 1.00 94.50 96 ILE A N 1
ATOM 753 C CA . ILE A 1 96 ? 11.070 -5.656 -12.388 1.00 94.50 96 ILE A CA 1
ATOM 754 C C . ILE A 1 96 ? 9.555 -5.874 -12.488 1.00 94.50 96 ILE A C 1
ATOM 756 O O . ILE A 1 96 ? 8.830 -5.516 -11.562 1.00 94.50 96 ILE A O 1
ATOM 760 N N . ASP A 1 97 ? 9.063 -6.456 -13.585 1.00 96.12 97 ASP A N 1
ATOM 761 C CA . ASP A 1 97 ? 7.633 -6.745 -13.739 1.00 96.12 97 ASP A CA 1
ATOM 762 C C . ASP A 1 97 ? 7.150 -7.798 -12.738 1.00 96.12 97 ASP A C 1
ATOM 764 O O . ASP A 1 97 ? 6.054 -7.662 -12.191 1.00 96.12 97 ASP A O 1
ATOM 768 N N . THR A 1 98 ? 7.979 -8.802 -12.446 1.00 97.38 98 THR A N 1
ATOM 769 C CA . THR A 1 98 ? 7.687 -9.811 -11.419 1.00 97.38 98 THR A CA 1
ATOM 770 C C . THR A 1 98 ? 7.574 -9.174 -10.032 1.00 97.38 98 THR A C 1
ATOM 772 O O . THR A 1 98 ? 6.598 -9.424 -9.323 1.00 97.38 98 THR A O 1
ATOM 775 N N . ASP A 1 99 ? 8.516 -8.301 -9.667 1.00 97.19 99 ASP A N 1
ATOM 776 C CA . ASP A 1 99 ? 8.501 -7.601 -8.377 1.00 97.19 99 ASP A CA 1
ATOM 777 C C . ASP A 1 99 ? 7.309 -6.642 -8.262 1.00 97.19 99 ASP A C 1
ATOM 779 O O . ASP A 1 99 ? 6.620 -6.619 -7.241 1.00 97.19 99 ASP A O 1
ATOM 783 N N . ILE A 1 100 ? 7.006 -5.879 -9.320 1.00 97.69 100 ILE A N 1
ATOM 784 C CA . ILE A 1 100 ? 5.822 -5.009 -9.352 1.00 97.69 100 ILE A CA 1
ATOM 785 C C . ILE A 1 100 ? 4.551 -5.840 -9.156 1.00 97.69 100 ILE A C 1
ATOM 787 O O . ILE A 1 100 ? 3.708 -5.461 -8.346 1.00 97.69 100 ILE A O 1
ATOM 791 N N . ALA A 1 101 ? 4.415 -6.972 -9.853 1.00 97.44 101 ALA A N 1
ATOM 792 C CA . ALA A 1 101 ? 3.248 -7.838 -9.722 1.00 97.44 101 ALA A CA 1
ATOM 793 C C . ALA A 1 101 ? 3.105 -8.403 -8.299 1.00 97.44 101 ALA A C 1
ATOM 795 O O . ALA A 1 101 ? 1.996 -8.438 -7.765 1.00 97.44 101 ALA A O 1
ATOM 796 N N . ALA A 1 102 ? 4.210 -8.797 -7.658 1.00 97.44 102 ALA A N 1
ATOM 797 C CA . ALA A 1 102 ? 4.197 -9.257 -6.271 1.00 97.44 102 ALA A CA 1
ATOM 798 C C . ALA A 1 102 ? 3.711 -8.156 -5.308 1.00 97.44 102 ALA A C 1
ATOM 800 O O . ALA A 1 102 ? 2.814 -8.393 -4.497 1.00 97.44 102 ALA A O 1
ATOM 801 N N . ILE A 1 103 ? 4.221 -6.930 -5.455 1.00 96.62 103 ILE A N 1
ATOM 802 C CA . ILE A 1 103 ? 3.819 -5.787 -4.621 1.00 96.62 103 ILE A CA 1
ATOM 803 C C . ILE A 1 103 ? 2.353 -5.390 -4.878 1.00 96.62 103 ILE A C 1
ATOM 805 O O . ILE A 1 103 ? 1.626 -5.037 -3.947 1.00 96.62 103 ILE A O 1
ATOM 809 N N . GLU A 1 104 ? 1.880 -5.466 -6.126 1.00 96.31 104 GLU A N 1
ATOM 810 C CA . GLU A 1 104 ? 0.477 -5.197 -6.471 1.00 96.31 104 GLU A CA 1
ATOM 811 C C . GLU A 1 104 ? -0.482 -6.211 -5.819 1.00 96.31 104 GLU A C 1
ATOM 813 O O . GLU A 1 104 ? -1.564 -5.823 -5.367 1.00 96.31 104 GLU A O 1
ATOM 818 N N . VAL A 1 105 ? -0.077 -7.480 -5.685 1.00 95.12 105 VAL A N 1
ATOM 819 C CA . VAL A 1 105 ? -0.838 -8.501 -4.941 1.00 95.12 105 VAL A CA 1
ATOM 820 C C . VAL A 1 105 ? -0.916 -8.160 -3.449 1.00 95.12 105 VAL A C 1
ATOM 822 O O . VAL A 1 105 ? -1.997 -8.244 -2.858 1.00 95.12 105 VAL A O 1
ATOM 825 N N . GLU A 1 106 ? 0.190 -7.727 -2.839 1.00 93.31 106 GLU A N 1
ATOM 826 C CA . GLU A 1 106 ? 0.201 -7.289 -1.436 1.00 93.31 106 GLU A CA 1
ATOM 827 C C . GLU A 1 106 ? -0.702 -6.068 -1.209 1.00 93.31 106 GLU A C 1
ATOM 829 O O . GLU A 1 106 ? -1.507 -6.048 -0.273 1.00 93.31 106 GLU A O 1
ATOM 834 N N . LEU A 1 107 ? -0.647 -5.078 -2.106 1.00 93.88 107 LEU A N 1
ATOM 835 C CA . LEU A 1 107 ? -1.548 -3.923 -2.074 1.00 93.88 107 LEU A CA 1
ATOM 836 C C . LEU A 1 107 ? -3.015 -4.342 -2.190 1.00 93.88 107 LEU A C 1
ATOM 838 O O . LEU A 1 107 ? -3.864 -3.848 -1.444 1.00 93.88 107 LEU A O 1
ATOM 842 N N . GLN A 1 108 ? -3.335 -5.269 -3.094 1.00 91.19 108 GLN A N 1
ATOM 843 C CA . GLN A 1 108 ? -4.702 -5.748 -3.265 1.00 91.19 108 GLN A CA 1
ATOM 844 C C . GLN A 1 108 ? -5.238 -6.420 -1.992 1.00 91.19 108 GLN A C 1
ATOM 846 O O . GLN A 1 108 ? -6.408 -6.223 -1.656 1.00 91.19 108 GLN A O 1
ATOM 851 N N . ALA A 1 109 ? -4.401 -7.155 -1.255 1.00 90.06 109 ALA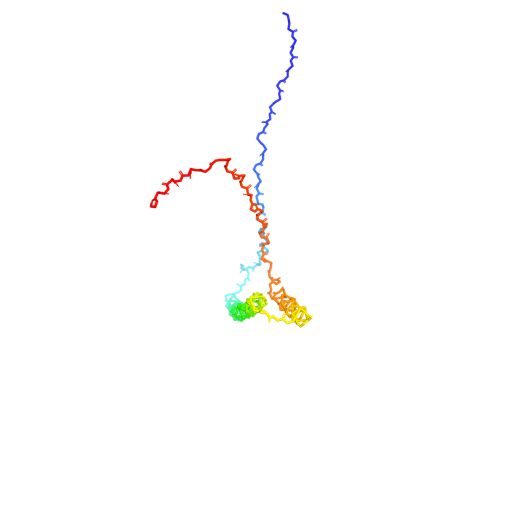 A N 1
ATOM 852 C CA . ALA A 1 109 ? -4.784 -7.764 0.018 1.00 90.06 109 ALA A CA 1
ATOM 853 C C . ALA A 1 109 ? -5.146 -6.711 1.085 1.00 90.06 109 ALA A C 1
ATOM 855 O O . ALA A 1 109 ? -6.134 -6.879 1.809 1.00 90.06 109 ALA A O 1
ATOM 856 N N . LEU A 1 110 ? -4.406 -5.599 1.137 1.00 87.19 110 LEU A N 1
ATOM 857 C CA . LEU A 1 110 ? -4.645 -4.482 2.062 1.00 87.19 110 LEU A CA 1
ATOM 858 C C . LEU A 1 110 ? -5.899 -3.666 1.708 1.00 87.19 110 LEU A C 1
ATOM 860 O O . LEU A 1 110 ? -6.583 -3.159 2.597 1.00 87.19 110 LEU A O 1
ATOM 864 N N . HIS A 1 111 ? -6.250 -3.583 0.423 1.00 80.44 111 HIS A N 1
ATOM 865 C CA . HIS A 1 111 ? -7.417 -2.846 -0.072 1.00 80.44 111 HIS A CA 1
ATOM 866 C C . HIS A 1 111 ? -8.752 -3.614 -0.003 1.00 80.44 111 HIS A C 1
ATOM 868 O O . HIS A 1 111 ? -9.763 -3.092 -0.459 1.00 80.44 111 HIS A O 1
ATOM 874 N N . THR A 1 112 ? -8.817 -4.818 0.577 1.00 62.34 112 THR A N 1
ATOM 875 C CA . THR A 1 112 ? -10.053 -5.639 0.643 1.00 62.34 112 THR A CA 1
ATOM 876 C C . THR A 1 112 ? -11.210 -5.045 1.476 1.00 62.34 112 THR A C 1
ATOM 878 O O . THR A 1 112 ? -12.278 -5.651 1.578 1.00 62.34 112 THR A O 1
ATOM 881 N N . VAL A 1 113 ? -11.069 -3.831 2.018 1.00 58.69 113 VAL A N 1
ATOM 882 C CA . VAL A 1 113 ? -12.204 -3.006 2.466 1.00 58.69 113 VAL A CA 1
ATOM 883 C C . VAL A 1 113 ? -12.894 -2.440 1.218 1.00 58.69 113 VAL A C 1
ATOM 885 O O . VAL A 1 113 ? -12.208 -1.831 0.403 1.00 58.69 113 VAL A O 1
ATOM 888 N N . PRO A 1 114 ? -14.218 -2.614 1.022 1.00 48.72 114 PRO A N 1
ATOM 889 C CA . PRO A 1 114 ? -14.876 -2.322 -0.247 1.00 48.72 114 PRO A CA 1
ATOM 890 C C . PRO A 1 114 ? -14.862 -0.818 -0.539 1.00 48.72 114 PRO A C 1
ATOM 892 O O . PRO A 1 114 ? -15.796 -0.086 -0.216 1.00 48.72 114 PRO A O 1
ATOM 895 N N . ALA A 1 115 ? -13.797 -0.353 -1.183 1.00 54.72 115 ALA A N 1
ATOM 896 C CA . ALA A 1 115 ? -13.801 0.892 -1.913 1.00 54.72 115 ALA A CA 1
ATOM 897 C C . ALA A 1 115 ? -14.724 0.670 -3.108 1.00 54.72 115 ALA A C 1
ATOM 899 O O . ALA A 1 115 ? -14.481 -0.206 -3.943 1.00 54.72 115 ALA A O 1
ATOM 900 N N . ALA A 1 116 ? -15.827 1.418 -3.154 1.00 51.88 116 ALA A N 1
ATOM 901 C CA . ALA A 1 116 ? -16.712 1.425 -4.303 1.00 51.88 116 ALA A CA 1
ATOM 902 C C . ALA A 1 116 ? -15.856 1.677 -5.547 1.00 51.88 116 ALA A C 1
ATOM 904 O O . ALA A 1 116 ? -15.264 2.742 -5.698 1.00 51.88 116 ALA A O 1
ATOM 905 N N . THR A 1 117 ? -15.748 0.670 -6.411 1.00 50.47 117 THR A N 1
ATOM 906 C CA . THR A 1 117 ? -15.036 0.787 -7.678 1.00 50.47 117 THR A CA 1
ATOM 907 C C . THR A 1 117 ? -15.743 1.841 -8.512 1.00 50.47 117 THR A C 1
ATOM 909 O O . THR A 1 117 ? -16.768 1.569 -9.146 1.00 50.47 117 THR A O 1
ATOM 912 N N . GLU A 1 118 ? -15.216 3.062 -8.493 1.00 59.84 118 GLU A N 1
ATOM 913 C CA . GLU A 1 118 ? -15.624 4.095 -9.424 1.00 59.84 118 GLU A CA 1
ATOM 914 C C . GLU A 1 118 ? -15.357 3.580 -10.837 1.00 59.84 118 GLU A C 1
ATOM 916 O O . GLU A 1 118 ? -14.268 3.108 -11.180 1.00 59.84 118 GLU A O 1
ATOM 921 N N . LYS A 1 119 ? -16.398 3.607 -11.670 1.00 60.94 119 LYS A N 1
ATOM 922 C CA . LYS A 1 119 ? -16.295 3.207 -13.070 1.00 60.94 119 LYS A CA 1
ATOM 923 C C . LYS A 1 119 ? -15.284 4.135 -13.737 1.00 60.94 119 LYS A C 1
ATOM 925 O O . LYS A 1 119 ? -15.593 5.308 -13.937 1.00 60.94 119 LYS A O 1
ATOM 930 N N . LYS A 1 120 ? -14.108 3.607 -14.103 1.00 63.72 120 LYS A N 1
ATOM 931 C CA . LYS A 1 120 ? -13.093 4.318 -14.895 1.00 63.72 120 LYS A CA 1
ATOM 932 C C . LYS A 1 120 ? -13.777 4.996 -16.084 1.00 63.72 120 LYS A C 1
ATOM 934 O O . LYS A 1 120 ? -14.224 4.325 -17.019 1.00 63.72 120 LYS A O 1
ATOM 939 N N . GLN A 1 121 ? -13.896 6.322 -16.035 1.00 67.12 121 GLN A N 1
ATOM 940 C CA . GLN A 1 121 ? -14.393 7.089 -17.166 1.00 67.12 121 GLN A CA 1
ATOM 941 C C . GLN A 1 121 ? -13.384 6.945 -18.300 1.00 67.12 121 GLN A C 1
ATOM 943 O O . GLN A 1 121 ? -12.202 7.245 -18.142 1.00 67.12 121 GLN A O 1
ATOM 948 N N . LYS A 1 122 ? -13.847 6.464 -19.456 1.00 68.50 122 LYS A N 1
ATOM 949 C CA . LYS A 1 122 ? -13.031 6.488 -20.668 1.00 68.50 122 LYS A CA 1
ATOM 950 C C . LYS A 1 122 ? -12.827 7.958 -21.048 1.00 68.50 122 LYS A C 1
ATOM 952 O O . LYS A 1 122 ? -13.835 8.633 -21.276 1.00 68.50 122 LYS A O 1
ATOM 957 N N . PRO A 1 123 ? -11.584 8.460 -21.139 1.00 70.06 123 PRO A N 1
ATOM 958 C CA . PRO A 1 123 ? -11.345 9.795 -21.661 1.00 70.06 123 PRO A CA 1
ATOM 959 C C . PRO A 1 123 ? -11.870 9.834 -23.098 1.00 70.06 123 PRO A C 1
ATOM 961 O O . PRO A 1 123 ? -11.363 9.149 -23.989 1.00 70.06 123 PRO A O 1
ATOM 964 N N . LYS A 1 124 ? -12.953 10.584 -23.319 1.00 75.81 124 LYS A N 1
ATOM 965 C CA . LYS A 1 124 ? -13.488 10.813 -24.659 1.00 75.81 124 LYS A CA 1
ATOM 966 C C . LYS A 1 124 ? -12.550 11.796 -25.344 1.00 75.81 124 LYS A C 1
ATOM 968 O O . LYS A 1 124 ? -12.521 12.969 -24.991 1.00 75.81 124 LYS A O 1
ATOM 973 N N . ARG A 1 125 ? -11.756 11.308 -26.296 1.00 73.56 125 ARG A N 1
ATOM 974 C CA . ARG A 1 125 ? -10.948 12.175 -27.155 1.00 73.56 125 ARG A CA 1
ATOM 975 C C . ARG A 1 125 ? -11.893 12.882 -28.120 1.00 73.56 125 ARG A C 1
ATOM 977 O O . ARG A 1 125 ? -12.495 12.236 -28.974 1.00 73.56 125 ARG A O 1
ATOM 984 N N . THR A 1 126 ? -12.043 14.189 -27.964 1.00 74.75 126 THR A N 1
ATOM 985 C CA . THR A 1 126 ? -12.640 15.043 -28.993 1.00 74.75 126 THR A CA 1
ATOM 986 C C . THR A 1 126 ? -11.730 14.999 -30.224 1.00 74.75 126 THR A C 1
ATOM 988 O O . THR A 1 126 ? -10.506 15.019 -30.075 1.00 74.75 126 THR A O 1
ATOM 991 N N . ALA A 1 127 ? -12.298 14.880 -31.428 1.00 78.88 127 ALA A N 1
ATOM 992 C CA . ALA A 1 127 ? -11.511 14.935 -32.659 1.00 78.88 127 ALA A CA 1
ATOM 993 C C . ALA A 1 127 ? -10.744 16.265 -32.724 1.00 78.88 127 ALA A C 1
ATOM 995 O O . ALA A 1 127 ? -11.288 17.306 -32.346 1.00 78.88 127 ALA A O 1
ATOM 996 N N . LEU A 1 128 ? -9.483 16.219 -33.167 1.00 78.94 128 LEU A N 1
ATOM 997 C CA . LEU A 1 128 ? -8.705 17.436 -33.387 1.00 78.94 128 LEU A CA 1
ATOM 998 C C . LEU A 1 128 ? -9.447 18.316 -34.412 1.00 78.94 128 LEU A C 1
ATOM 1000 O O . LEU A 1 128 ? -9.897 17.783 -35.431 1.00 78.94 128 LEU A O 1
ATOM 1004 N N . PRO A 1 129 ? -9.578 19.632 -34.171 1.00 84.00 129 PRO A N 1
ATOM 1005 C CA . PRO A 1 129 ? -10.047 20.567 -35.185 1.00 84.00 129 PRO A CA 1
ATOM 1006 C C . PRO A 1 129 ? -9.217 20.430 -36.466 1.00 84.00 129 PRO A C 1
ATOM 1008 O O . PRO A 1 129 ? -8.001 20.250 -36.400 1.00 84.00 129 PRO A O 1
ATOM 1011 N N . ALA A 1 130 ? -9.879 20.507 -37.624 1.00 78.94 130 ALA A N 1
ATOM 1012 C CA . ALA A 1 130 ? -9.235 20.318 -38.925 1.00 78.94 130 ALA A CA 1
ATOM 1013 C C . ALA A 1 130 ? -8.172 21.385 -39.233 1.00 78.94 130 ALA A C 1
ATOM 1015 O O . ALA A 1 130 ? -7.256 21.130 -40.011 1.00 78.94 130 ALA A O 1
ATOM 1016 N N . GLU A 1 131 ? -8.267 22.559 -38.609 1.00 83.69 131 GLU A N 1
ATOM 1017 C CA . GLU A 1 131 ? -7.348 23.660 -38.846 1.00 83.69 131 GLU A CA 1
ATOM 1018 C C . GLU A 1 131 ? -6.981 24.357 -37.535 1.00 83.69 131 GLU A C 1
ATOM 1020 O O . GLU A 1 131 ? -7.843 24.702 -36.724 1.00 83.69 131 GLU A O 1
ATOM 1025 N N . PHE A 1 132 ? -5.675 24.533 -37.330 1.00 82.00 132 PHE A N 1
ATOM 1026 C CA . PHE A 1 132 ? -5.111 25.304 -36.229 1.00 82.00 132 PHE A CA 1
ATOM 1027 C C . PHE A 1 132 ? -4.580 26.627 -36.778 1.00 82.00 132 PHE A C 1
ATOM 1029 O O . PHE A 1 132 ? -3.935 26.622 -37.832 1.00 82.00 132 PHE A O 1
ATOM 1036 N N . PRO A 1 133 ? -4.801 27.752 -36.077 1.00 85.50 133 PRO A N 1
ATOM 1037 C CA . PRO A 1 133 ? -4.250 29.029 -36.497 1.00 85.50 133 PRO A CA 1
ATOM 1038 C C . PRO A 1 133 ? -2.721 28.935 -36.531 1.00 85.50 133 PRO A C 1
ATOM 1040 O O . PRO A 1 133 ? -2.086 28.564 -35.544 1.00 85.50 133 PRO A O 1
ATOM 1043 N N . ARG A 1 134 ? -2.126 29.254 -37.683 1.00 85.25 134 ARG A N 1
ATOM 1044 C CA . ARG A 1 134 ? -0.671 29.335 -37.844 1.00 85.25 134 ARG A CA 1
ATOM 1045 C C . ARG A 1 134 ? -0.208 30.760 -37.578 1.00 85.25 134 ARG A C 1
ATOM 1047 O O . ARG A 1 134 ? -0.780 31.704 -38.115 1.00 85.25 134 ARG A O 1
ATOM 1054 N N . THR A 1 135 ? 0.860 30.906 -36.807 1.00 84.94 135 THR A N 1
ATOM 1055 C CA . THR A 1 135 ? 1.601 32.163 -36.680 1.00 84.94 135 THR A CA 1
ATOM 1056 C C . THR A 1 135 ? 2.805 32.128 -37.620 1.00 84.94 135 THR A C 1
ATOM 1058 O O . THR A 1 135 ? 3.621 31.209 -37.563 1.00 84.94 135 THR A O 1
ATOM 1061 N N . LEU A 1 136 ? 2.907 33.108 -38.521 1.00 84.12 136 LEU A N 1
ATOM 1062 C CA . LEU A 1 136 ? 4.090 33.297 -39.362 1.00 84.12 136 LEU A CA 1
ATOM 1063 C C . LEU A 1 136 ? 5.142 34.068 -38.561 1.00 84.12 136 LEU A C 1
ATOM 1065 O O . LEU A 1 136 ? 4.871 35.169 -38.086 1.00 84.12 136 LEU A O 1
ATOM 1069 N N . ILE A 1 137 ? 6.326 33.481 -38.403 1.00 86.06 137 ILE A N 1
ATOM 1070 C CA . ILE A 1 137 ? 7.484 34.116 -37.769 1.00 86.06 137 ILE A CA 1
ATOM 1071 C C . ILE A 1 137 ? 8.527 34.329 -38.868 1.00 86.06 137 ILE A C 1
ATOM 1073 O O . ILE A 1 137 ? 8.913 33.376 -39.542 1.00 86.06 137 ILE A O 1
ATOM 1077 N N . HIS A 1 138 ? 8.946 35.578 -39.069 1.00 81.44 138 HIS A N 1
ATOM 1078 C CA . HIS A 1 138 ? 10.031 35.941 -39.982 1.00 81.44 138 HIS A CA 1
ATOM 1079 C C . HIS A 1 138 ? 11.333 36.092 -39.180 1.00 81.44 138 HIS A C 1
ATOM 1081 O O . HIS A 1 138 ? 11.300 36.628 -38.071 1.00 81.44 138 HIS A O 1
ATOM 1087 N N . HIS A 1 139 ? 12.443 35.592 -39.728 1.00 77.44 139 HIS A N 1
ATOM 1088 C CA . HIS A 1 139 ? 13.787 35.646 -39.144 1.00 77.44 139 HIS A CA 1
ATOM 1089 C C . HIS A 1 139 ? 14.651 36.690 -39.847 1.00 77.44 139 HIS A C 1
ATOM 1091 O O . HIS A 1 139 ? 14.468 36.849 -41.077 1.00 77.44 139 HIS A O 1
#